Protein AF-A0A1I0DS12-F1 (afdb_monomer_lite)

Sequence (86 aa):
MTISDIDKATREAHQLVVYEESEQSDIKVDENKFDALWQSIYDVCSLVRFGILDELLSEEEYIEGIEWLKKYQNLTTEYKERELEF

Organism: NCBI:txid69824

Radius of gyration: 12.13 Å; chains: 1; bounding box: 28×19×33 Å

pLDDT: mean 92.93, std 7.56, range [55.56, 98.38]

Structure (mmCIF, N/CA/C/O backbone):
data_AF-A0A1I0DS12-F1
#
_entry.id   AF-A0A1I0DS12-F1
#
loop_
_atom_site.group_PDB
_atom_site.id
_atom_site.type_symbol
_atom_site.label_atom_id
_atom_site.label_alt_id
_atom_site.label_comp_id
_atom_site.label_asym_id
_atom_site.label_entity_id
_atom_site.label_seq_id
_atom_site.pdbx_PDB_ins_code
_atom_site.Cartn_x
_atom_site.Cartn_y
_atom_site.Cartn_z
_atom_site.occupancy
_atom_site.B_iso_or_equiv
_atom_site.auth_seq_id
_atom_site.auth_comp_id
_atom_site.auth_asym_id
_atom_site.auth_atom_id
_atom_site.pdbx_PDB_model_num
ATOM 1 N N . MET A 1 1 ? 6.264 3.861 -16.868 1.00 55.56 1 MET A N 1
ATOM 2 C CA . MET A 1 1 ? 6.508 4.116 -15.435 1.00 55.56 1 MET A CA 1
ATOM 3 C C . MET A 1 1 ? 7.948 4.541 -15.293 1.00 55.56 1 MET A C 1
ATOM 5 O O . MET A 1 1 ? 8.793 3.913 -15.925 1.00 55.56 1 MET A O 1
ATOM 9 N N . THR A 1 2 ? 8.226 5.630 -14.579 1.00 65.69 2 THR A N 1
ATOM 10 C CA . THR A 1 2 ? 9.614 6.032 -14.338 1.00 65.69 2 THR A CA 1
ATOM 11 C C . THR A 1 2 ? 10.046 5.503 -12.978 1.00 65.69 2 THR A C 1
ATOM 13 O O . THR A 1 2 ? 9.265 5.527 -12.033 1.00 65.69 2 THR A O 1
ATOM 16 N N . ILE A 1 3 ? 11.284 5.016 -12.873 1.00 72.75 3 ILE A N 1
ATOM 17 C CA . ILE A 1 3 ? 11.889 4.562 -11.605 1.00 72.75 3 ILE A CA 1
ATOM 18 C C . ILE A 1 3 ? 11.744 5.644 -10.512 1.00 72.75 3 ILE A C 1
ATOM 20 O O . ILE A 1 3 ? 11.516 5.331 -9.351 1.00 72.75 3 ILE A O 1
ATOM 24 N N . SER A 1 4 ? 11.730 6.920 -10.917 1.00 85.19 4 SER A N 1
ATOM 25 C CA . SER A 1 4 ? 11.510 8.073 -10.040 1.00 85.19 4 SER A CA 1
ATOM 26 C C . SER A 1 4 ? 10.160 8.083 -9.309 1.00 85.19 4 SER A C 1
ATOM 28 O O . SER A 1 4 ? 10.090 8.639 -8.214 1.00 85.19 4 SER A O 1
ATOM 30 N N . ASP A 1 5 ? 9.092 7.537 -9.897 1.00 93.06 5 ASP A N 1
ATOM 31 C CA . ASP A 1 5 ? 7.763 7.537 -9.267 1.00 93.06 5 ASP A CA 1
ATOM 32 C C . ASP A 1 5 ? 7.687 6.476 -8.163 1.00 93.06 5 ASP A C 1
ATOM 34 O O . ASP A 1 5 ? 7.156 6.738 -7.085 1.00 93.06 5 ASP A O 1
ATOM 38 N N . ILE A 1 6 ? 8.287 5.307 -8.414 1.00 95.31 6 ILE A N 1
ATOM 39 C CA . ILE A 1 6 ? 8.394 4.211 -7.445 1.00 95.31 6 ILE A CA 1
ATOM 40 C C . ILE A 1 6 ? 9.279 4.632 -6.271 1.00 95.31 6 ILE A C 1
ATOM 42 O O . ILE A 1 6 ? 8.869 4.482 -5.127 1.00 95.31 6 ILE A O 1
ATOM 46 N N . ASP A 1 7 ? 10.440 5.242 -6.526 1.00 95.31 7 ASP A N 1
ATOM 47 C CA . ASP A 1 7 ? 11.329 5.712 -5.455 1.00 95.31 7 ASP A CA 1
ATOM 48 C C . ASP A 1 7 ? 10.640 6.722 -4.526 1.00 95.31 7 ASP A C 1
ATOM 50 O O . ASP A 1 7 ? 10.849 6.712 -3.310 1.00 95.31 7 ASP A O 1
ATOM 54 N N . LYS A 1 8 ? 9.805 7.602 -5.090 1.00 96.69 8 LYS A N 1
ATOM 55 C CA . LYS A 1 8 ? 9.003 8.547 -4.312 1.00 96.69 8 LYS A CA 1
ATOM 56 C C . LYS A 1 8 ? 7.933 7.823 -3.495 1.00 96.69 8 LYS A C 1
ATOM 58 O O . LYS A 1 8 ? 7.836 8.077 -2.297 1.00 96.69 8 LYS A O 1
ATOM 63 N N . ALA A 1 9 ? 7.158 6.941 -4.125 1.00 97.50 9 ALA A N 1
ATOM 64 C CA . ALA A 1 9 ? 6.102 6.185 -3.459 1.00 97.50 9 ALA A CA 1
ATOM 65 C C . ALA A 1 9 ? 6.656 5.354 -2.294 1.00 97.50 9 ALA A C 1
ATOM 67 O O . ALA A 1 9 ? 6.104 5.412 -1.199 1.00 97.50 9 ALA A O 1
ATOM 68 N N . THR A 1 10 ? 7.790 4.677 -2.499 1.00 97.50 10 THR A N 1
ATOM 69 C CA . THR A 1 10 ? 8.494 3.905 -1.467 1.00 97.50 10 THR A CA 1
ATOM 70 C C . THR A 1 10 ? 8.901 4.774 -0.281 1.00 97.50 10 THR A C 1
ATOM 72 O O . THR A 1 10 ? 8.623 4.420 0.859 1.00 97.50 10 THR A O 1
ATOM 75 N N . ARG A 1 11 ? 9.506 5.945 -0.526 1.00 97.50 11 ARG A N 1
ATOM 76 C CA . ARG A 1 11 ? 9.892 6.866 0.559 1.00 97.50 11 ARG A CA 1
ATOM 77 C C . ARG A 1 11 ? 8.696 7.397 1.340 1.00 97.50 11 ARG A C 1
ATOM 79 O O . ARG A 1 11 ? 8.818 7.559 2.546 1.00 97.50 11 ARG A O 1
ATOM 86 N N . GLU A 1 12 ? 7.587 7.692 0.660 1.00 98.00 12 GLU A N 1
ATOM 87 C CA . GLU A 1 12 ? 6.344 8.099 1.326 1.00 98.00 12 GLU A CA 1
ATOM 88 C C . GLU A 1 12 ? 5.795 6.951 2.185 1.00 98.00 12 GLU A C 1
ATOM 90 O O . GLU A 1 12 ? 5.476 7.175 3.344 1.00 98.00 12 GLU A O 1
ATOM 95 N N . ALA A 1 13 ? 5.762 5.721 1.663 1.00 98.06 13 ALA A N 1
ATOM 96 C CA . ALA A 1 13 ? 5.287 4.553 2.408 1.00 98.06 13 ALA A CA 1
ATOM 97 C C . ALA A 1 13 ? 6.122 4.273 3.659 1.00 98.06 13 ALA A C 1
ATOM 99 O O . ALA A 1 13 ? 5.560 4.031 4.719 1.00 98.06 13 ALA A O 1
ATOM 100 N N . HIS A 1 14 ? 7.451 4.365 3.561 1.00 98.25 14 HIS A N 1
ATOM 101 C CA . HIS A 1 14 ? 8.365 4.143 4.690 1.00 98.25 14 HIS A CA 1
ATOM 102 C C . HIS A 1 14 ? 8.224 5.167 5.828 1.00 98.25 14 HIS A C 1
ATOM 104 O O . HIS A 1 14 ? 8.891 5.022 6.848 1.00 98.25 14 HIS A O 1
ATOM 110 N N . GLN A 1 15 ? 7.400 6.204 5.658 1.00 97.75 15 GLN A N 1
ATOM 111 C CA . GLN A 1 15 ? 7.076 7.192 6.691 1.00 97.75 15 GLN A CA 1
ATOM 112 C C . GLN A 1 15 ? 5.701 6.963 7.332 1.00 97.75 15 GLN A C 1
ATOM 114 O O . GLN A 1 15 ? 5.362 7.672 8.275 1.00 97.75 15 GLN A O 1
ATOM 119 N N . LEU A 1 16 ? 4.903 6.020 6.820 1.00 97.69 16 LEU A N 1
ATOM 120 C CA . LEU A 1 16 ? 3.562 5.749 7.324 1.00 97.69 16 LEU A CA 1
ATOM 121 C C . LEU A 1 16 ? 3.605 4.792 8.517 1.00 97.69 16 LEU A C 1
ATOM 123 O O . LEU A 1 16 ? 4.282 3.766 8.467 1.00 97.69 16 LEU A O 1
ATOM 127 N N . VAL A 1 17 ? 2.771 5.045 9.525 1.00 96.88 17 VAL A N 1
ATOM 128 C CA . VAL A 1 17 ? 2.604 4.130 10.669 1.00 96.88 17 VAL A CA 1
ATOM 129 C C . VAL A 1 17 ? 2.108 2.756 10.209 1.00 96.88 17 VAL A C 1
ATOM 131 O O . VAL A 1 17 ? 2.613 1.730 10.652 1.00 96.88 17 VAL A O 1
ATOM 134 N N . VAL A 1 18 ? 1.208 2.709 9.218 1.00 96.81 18 VAL A N 1
ATOM 135 C CA . VAL A 1 18 ? 0.747 1.438 8.632 1.00 96.81 18 VAL A CA 1
ATOM 136 C C . VAL A 1 18 ? 1.885 0.595 8.045 1.00 96.81 18 VAL A C 1
ATOM 138 O O . VAL A 1 18 ? 1.800 -0.629 8.058 1.00 96.81 18 VAL A O 1
ATOM 141 N N . TYR A 1 19 ? 2.959 1.217 7.548 1.00 98.00 19 TYR A N 1
ATOM 142 C CA . TYR A 1 19 ? 4.134 0.483 7.085 1.00 98.00 19 TYR A CA 1
ATOM 143 C C . TYR A 1 19 ? 4.958 -0.053 8.259 1.00 98.00 19 TYR A C 1
ATOM 145 O O . TYR A 1 19 ? 5.412 -1.198 8.197 1.00 98.00 19 TYR A O 1
ATOM 153 N N . GLU A 1 20 ? 5.130 0.736 9.324 1.00 96.00 20 GLU A N 1
ATOM 154 C CA . GLU A 1 20 ? 5.833 0.300 10.538 1.00 96.00 20 GLU A CA 1
ATOM 155 C C . GLU A 1 20 ? 5.169 -0.939 11.152 1.00 96.00 20 GLU A C 1
ATOM 157 O O . GLU A 1 20 ? 5.871 -1.896 11.483 1.00 96.00 20 GLU A O 1
ATOM 162 N N . GLU A 1 21 ? 3.834 -0.959 11.184 1.00 95.12 21 GLU A N 1
ATOM 163 C CA . GLU A 1 21 ? 3.011 -2.080 11.665 1.00 95.12 21 GLU A CA 1
ATOM 164 C C . GLU A 1 21 ? 2.858 -3.229 10.649 1.00 95.12 21 GLU A C 1
ATOM 166 O O . GLU A 1 21 ? 2.261 -4.268 10.945 1.00 95.12 21 GLU A O 1
ATOM 171 N N . SER A 1 22 ? 3.385 -3.069 9.432 1.00 95.31 22 SER A N 1
ATOM 172 C CA . SER A 1 22 ? 3.315 -4.093 8.389 1.00 95.31 22 SER A CA 1
ATOM 173 C C . SER A 1 22 ? 4.437 -5.122 8.488 1.00 95.31 22 SER A C 1
ATOM 175 O O . SER A 1 22 ? 5.411 -4.985 9.227 1.00 95.31 22 SER A O 1
ATOM 177 N N . GLU A 1 23 ? 4.359 -6.159 7.655 1.00 94.88 23 GLU A N 1
ATOM 178 C CA . GLU A 1 23 ? 5.445 -7.130 7.542 1.00 94.88 23 GLU A CA 1
ATOM 179 C C . GLU A 1 23 ? 6.722 -6.574 6.891 1.00 94.88 23 GLU A C 1
ATOM 181 O O . GLU A 1 23 ? 7.742 -7.273 6.915 1.00 94.88 23 GLU A O 1
ATOM 186 N N . GLN A 1 24 ? 6.685 -5.369 6.306 1.00 96.94 24 GLN A N 1
ATOM 187 C CA . GLN A 1 24 ? 7.809 -4.750 5.592 1.00 96.94 24 GLN A CA 1
ATOM 188 C C . GLN A 1 24 ? 8.397 -5.717 4.547 1.00 96.94 24 GLN A C 1
ATOM 190 O O . GLN A 1 24 ? 9.589 -6.029 4.528 1.00 96.94 24 GLN A O 1
ATOM 195 N N . SER A 1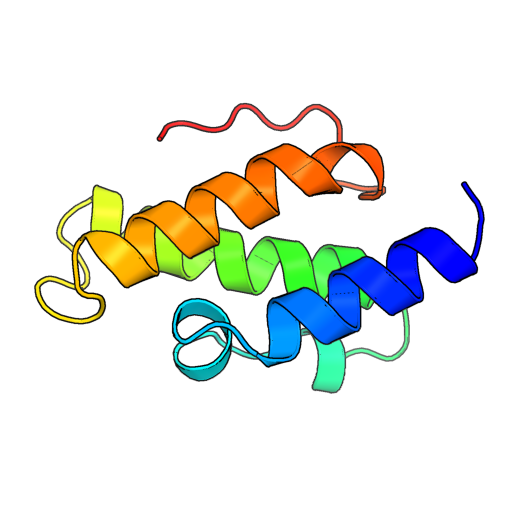 25 ? 7.545 -6.320 3.713 1.00 95.44 25 SER A N 1
ATOM 196 C CA . SER A 1 25 ? 7.975 -7.414 2.830 1.00 95.44 25 SER A CA 1
ATOM 197 C C . SER A 1 25 ? 8.972 -6.970 1.757 1.00 95.44 25 SER A C 1
ATOM 199 O O . SER A 1 25 ? 9.760 -7.783 1.276 1.00 95.44 25 SER A O 1
ATOM 201 N N . ASP A 1 26 ? 9.013 -5.682 1.427 1.00 96.69 26 ASP A N 1
ATOM 202 C CA . ASP A 1 26 ? 9.952 -5.088 0.476 1.00 96.69 26 ASP A CA 1
ATOM 203 C C . ASP A 1 26 ? 11.424 -5.169 0.906 1.00 96.69 26 ASP A C 1
ATOM 205 O O . ASP A 1 26 ? 12.304 -5.220 0.041 1.00 96.69 26 ASP A O 1
ATOM 209 N N . ILE A 1 27 ? 11.711 -5.250 2.213 1.00 95.62 27 ILE A N 1
ATOM 210 C CA . ILE A 1 27 ? 13.078 -5.469 2.722 1.00 95.62 27 ILE A CA 1
ATOM 211 C C . ILE A 1 27 ? 13.493 -6.950 2.708 1.00 95.62 27 ILE A C 1
ATOM 213 O O . ILE A 1 27 ? 14.674 -7.254 2.875 1.00 95.62 27 ILE A O 1
ATOM 217 N N . LYS A 1 28 ? 12.540 -7.873 2.514 1.00 92.44 28 LYS A N 1
ATOM 218 C CA . LYS A 1 28 ? 12.752 -9.333 2.558 1.00 92.44 28 LYS A CA 1
ATOM 219 C C . LYS A 1 28 ? 12.890 -9.971 1.174 1.00 92.44 28 LYS A C 1
ATOM 221 O O . LYS A 1 28 ? 13.254 -11.143 1.089 1.00 92.44 28 LYS A O 1
ATOM 226 N N . VAL A 1 29 ? 12.582 -9.232 0.109 1.00 92.62 29 VAL A N 1
ATOM 227 C CA . VAL A 1 29 ? 12.604 -9.719 -1.277 1.00 92.62 29 VAL A CA 1
ATOM 228 C C . VAL A 1 29 ? 13.655 -8.983 -2.102 1.00 92.62 29 VAL A C 1
ATOM 230 O O . VAL A 1 29 ? 13.945 -7.816 -1.851 1.00 92.62 29 VAL A O 1
ATOM 233 N N . ASP A 1 30 ? 14.219 -9.651 -3.107 1.00 90.31 30 ASP A N 1
ATOM 234 C CA . ASP A 1 30 ? 15.199 -9.045 -4.021 1.00 90.31 30 ASP A CA 1
ATOM 235 C C . ASP A 1 30 ? 14.546 -8.435 -5.274 1.00 90.31 30 ASP A C 1
ATOM 237 O O . ASP A 1 30 ? 15.047 -7.450 -5.821 1.00 90.31 30 ASP A O 1
ATOM 241 N N . GLU A 1 31 ? 13.392 -8.963 -5.685 1.00 91.12 31 GLU A N 1
ATOM 242 C CA . GLU A 1 31 ? 12.612 -8.543 -6.856 1.00 91.12 31 GLU A CA 1
ATOM 243 C C . GLU A 1 31 ? 11.194 -8.117 -6.444 1.00 91.12 31 GLU A C 1
ATOM 245 O O . GLU A 1 31 ? 10.746 -8.423 -5.342 1.00 91.12 31 GLU A O 1
ATOM 250 N N . ASN A 1 32 ? 10.486 -7.383 -7.314 1.00 92.19 32 ASN A N 1
ATOM 251 C CA . ASN A 1 32 ? 9.107 -6.914 -7.086 1.00 92.19 32 ASN A CA 1
ATOM 252 C C . ASN A 1 32 ? 8.893 -6.178 -5.750 1.00 92.19 32 ASN A C 1
ATOM 254 O O . ASN A 1 32 ? 7.809 -6.199 -5.172 1.00 92.19 32 ASN A O 1
ATOM 258 N N . LYS A 1 33 ? 9.926 -5.471 -5.273 1.00 96.19 33 LYS A N 1
ATOM 259 C CA . LYS A 1 33 ? 9.920 -4.767 -3.981 1.00 96.19 33 LYS A CA 1
ATOM 260 C C . LYS A 1 33 ? 8.729 -3.833 -3.806 1.00 96.19 33 LYS A C 1
ATOM 262 O O . LYS A 1 33 ? 8.165 -3.769 -2.726 1.00 96.19 33 LYS A O 1
ATOM 267 N N . PHE A 1 34 ? 8.338 -3.122 -4.863 1.00 97.12 34 PHE A N 1
ATOM 268 C CA . PHE A 1 34 ? 7.214 -2.195 -4.779 1.00 97.12 34 PHE A CA 1
ATOM 269 C C . PHE A 1 34 ? 5.866 -2.914 -4.635 1.00 97.12 34 PHE A C 1
ATOM 271 O O . PHE A 1 34 ? 5.040 -2.491 -3.835 1.00 97.12 34 PHE A O 1
ATOM 278 N N . ASP A 1 35 ? 5.660 -4.020 -5.356 1.00 97.44 35 ASP A N 1
ATOM 279 C CA . ASP A 1 35 ? 4.470 -4.859 -5.183 1.00 97.44 35 ASP A CA 1
ATOM 280 C C . ASP A 1 35 ? 4.434 -5.459 -3.767 1.00 97.44 35 ASP A C 1
ATOM 282 O O . ASP A 1 35 ? 3.393 -5.429 -3.114 1.00 97.44 35 ASP A O 1
ATOM 286 N N . ALA A 1 36 ? 5.580 -5.919 -3.249 1.00 97.94 36 ALA A N 1
ATOM 287 C CA . ALA A 1 36 ? 5.694 -6.421 -1.879 1.00 97.94 36 ALA A CA 1
ATOM 288 C C . ALA A 1 36 ? 5.382 -5.341 -0.826 1.00 97.94 36 ALA A C 1
ATOM 290 O O . ALA A 1 36 ? 4.625 -5.605 0.105 1.00 97.94 36 ALA A O 1
ATOM 291 N N . LEU A 1 37 ? 5.906 -4.122 -1.000 1.00 98.25 37 LEU A N 1
ATOM 292 C CA . LEU A 1 37 ? 5.612 -2.970 -0.141 1.00 98.25 37 LEU A CA 1
ATOM 293 C C . LEU A 1 37 ? 4.119 -2.645 -0.137 1.00 98.25 37 LEU A C 1
ATOM 295 O O . LEU A 1 37 ? 3.503 -2.490 0.917 1.00 98.25 37 LEU A O 1
ATOM 299 N N . TRP A 1 38 ? 3.540 -2.539 -1.335 1.00 98.06 38 TRP A N 1
ATOM 300 C CA . TRP A 1 38 ? 2.142 -2.179 -1.504 1.00 98.06 38 TRP A CA 1
ATOM 301 C C . TRP A 1 38 ? 1.226 -3.221 -0.862 1.00 98.06 38 TRP A C 1
ATOM 303 O O . TRP A 1 38 ? 0.296 -2.859 -0.141 1.00 98.06 38 TRP A O 1
ATOM 313 N N . GLN A 1 39 ? 1.529 -4.508 -1.054 1.00 97.50 39 GLN A N 1
ATOM 314 C CA . GLN A 1 39 ? 0.762 -5.591 -0.448 1.00 97.50 39 GLN A CA 1
ATOM 315 C C . GLN A 1 39 ? 0.866 -5.580 1.081 1.00 97.50 39 GLN A C 1
ATOM 317 O O . GLN A 1 39 ? -0.158 -5.714 1.745 1.00 97.50 39 GLN A O 1
ATOM 322 N N . SER A 1 40 ? 2.055 -5.342 1.648 1.00 97.31 40 SER A N 1
ATOM 323 C CA . SER A 1 40 ? 2.229 -5.245 3.104 1.00 97.31 40 SER A CA 1
ATOM 324 C C . SER A 1 40 ? 1.360 -4.153 3.733 1.00 97.31 40 SER A C 1
ATOM 326 O O . SER A 1 40 ? 0.755 -4.384 4.777 1.00 97.31 40 SER A O 1
ATOM 328 N N . ILE A 1 41 ? 1.249 -2.987 3.091 1.00 97.88 41 ILE A N 1
ATOM 329 C CA . ILE A 1 41 ? 0.374 -1.903 3.564 1.00 97.88 41 ILE A CA 1
ATOM 330 C C . ILE A 1 41 ? -1.105 -2.289 3.401 1.00 97.88 41 ILE A C 1
ATOM 332 O O . ILE A 1 41 ? -1.910 -2.077 4.310 1.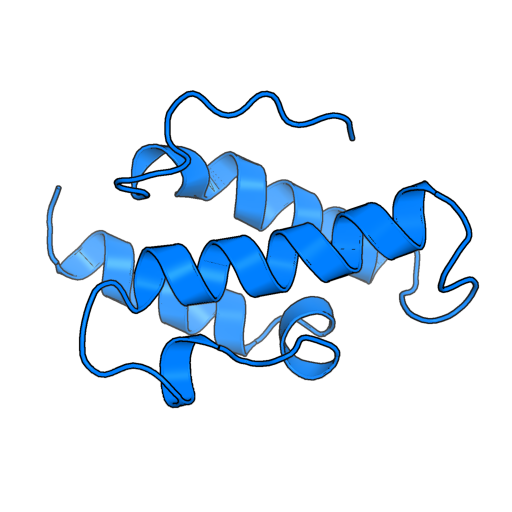00 97.88 41 ILE A O 1
ATOM 336 N N . TYR A 1 42 ? -1.469 -2.895 2.266 1.00 97.31 42 TYR A N 1
ATOM 337 C CA . TYR A 1 42 ? -2.834 -3.357 2.004 1.00 97.31 42 TYR A CA 1
ATOM 338 C C . TYR A 1 42 ? -3.317 -4.366 3.050 1.00 97.31 42 TYR A C 1
ATOM 340 O O . TYR A 1 42 ? -4.466 -4.279 3.493 1.00 97.31 42 TYR A O 1
ATOM 348 N N . ASP A 1 43 ? -2.459 -5.303 3.452 1.00 95.50 43 ASP A N 1
ATOM 349 C CA . ASP A 1 43 ? -2.802 -6.345 4.418 1.00 95.50 43 ASP A CA 1
ATOM 350 C C . ASP A 1 43 ? -3.168 -5.738 5.775 1.00 95.50 43 ASP A C 1
ATOM 352 O O . ASP A 1 43 ? -4.237 -6.037 6.308 1.00 95.50 43 ASP A O 1
ATOM 356 N N . VAL A 1 44 ? -2.357 -4.811 6.295 1.00 95.69 44 VAL A N 1
ATOM 357 C CA . VAL A 1 44 ? -2.644 -4.133 7.571 1.00 95.69 44 VAL A CA 1
ATOM 358 C C . VAL A 1 44 ? -3.948 -3.340 7.492 1.00 95.69 44 VAL A C 1
ATOM 360 O O . VAL A 1 44 ? -4.829 -3.518 8.337 1.00 95.69 44 VAL A O 1
ATOM 363 N N . CYS A 1 45 ? -4.128 -2.525 6.447 1.00 94.94 45 CYS A N 1
ATOM 364 C CA . CYS A 1 45 ? -5.370 -1.778 6.238 1.00 94.94 45 CYS A CA 1
ATOM 365 C C . CYS A 1 45 ? -6.598 -2.702 6.157 1.00 94.94 45 CYS A C 1
ATOM 367 O O . CYS A 1 45 ? -7.657 -2.391 6.704 1.00 94.94 45 CYS A O 1
ATOM 369 N N . SER A 1 46 ? -6.475 -3.856 5.504 1.00 93.69 46 SER A N 1
ATOM 370 C CA . SER A 1 46 ? -7.568 -4.830 5.404 1.00 93.69 46 SER A CA 1
ATOM 371 C C . SER A 1 46 ? -7.896 -5.441 6.765 1.00 93.69 46 SER A C 1
ATOM 373 O O . SER A 1 46 ? -9.065 -5.525 7.140 1.00 93.69 46 SER A O 1
ATOM 375 N N . LEU A 1 47 ? -6.880 -5.815 7.544 1.00 93.06 47 LEU A N 1
ATOM 376 C CA . LEU A 1 47 ? -7.062 -6.386 8.879 1.00 93.06 47 LEU A CA 1
ATOM 377 C C . LEU A 1 47 ? -7.721 -5.395 9.850 1.00 93.06 47 LEU A C 1
ATOM 379 O O . LEU A 1 47 ? -8.613 -5.792 10.604 1.00 93.06 47 LEU A O 1
ATOM 383 N N . VAL A 1 48 ? -7.356 -4.110 9.787 1.00 91.75 48 VAL A N 1
ATOM 384 C CA . VAL A 1 48 ? -8.036 -3.041 10.541 1.00 91.75 48 VAL A CA 1
ATOM 385 C C . VAL A 1 48 ? -9.488 -2.895 10.076 1.00 91.75 48 VAL A C 1
ATOM 387 O O . VAL A 1 48 ? -10.405 -2.890 10.894 1.00 91.75 48 VAL A O 1
ATOM 390 N N . ARG A 1 49 ? -9.742 -2.873 8.761 1.00 90.00 49 ARG A N 1
ATOM 391 C CA . ARG A 1 49 ? -11.098 -2.735 8.195 1.00 90.00 49 ARG A CA 1
ATOM 392 C C . ARG A 1 49 ? -12.060 -3.848 8.620 1.00 90.00 49 ARG A C 1
ATOM 394 O O . ARG A 1 49 ? -13.261 -3.588 8.765 1.00 90.00 49 ARG A O 1
ATOM 401 N N . PHE A 1 50 ? -11.554 -5.070 8.779 1.00 88.69 50 PHE A N 1
ATOM 402 C CA . PHE A 1 50 ? -12.326 -6.231 9.230 1.00 88.69 50 PHE A CA 1
ATOM 403 C C . PHE A 1 50 ? -12.450 -6.336 10.759 1.00 88.69 50 PHE A C 1
ATOM 405 O O . PHE A 1 50 ? -13.065 -7.288 11.240 1.00 88.69 50 PHE A O 1
ATOM 412 N N . GLY A 1 51 ? -11.897 -5.383 11.519 1.00 84.94 51 GLY A N 1
ATOM 413 C CA . GLY A 1 51 ? -11.897 -5.403 12.985 1.00 84.94 51 GLY A CA 1
ATOM 414 C C . GLY A 1 51 ? -11.059 -6.542 13.575 1.00 84.94 51 GLY A C 1
ATOM 415 O O . GLY A 1 51 ? -11.336 -7.029 14.667 1.00 84.94 51 GLY A O 1
ATOM 416 N N . ILE A 1 52 ? -10.073 -7.041 12.818 1.00 83.88 52 ILE A N 1
ATOM 417 C CA . ILE A 1 52 ? -9.167 -8.110 13.267 1.00 83.88 52 ILE A CA 1
ATOM 418 C C . ILE A 1 52 ? -8.033 -7.515 14.110 1.00 83.88 52 ILE A C 1
ATOM 420 O O . ILE A 1 52 ? -7.578 -8.150 15.060 1.00 83.88 52 ILE A O 1
ATOM 424 N N . LEU A 1 53 ? -7.601 -6.297 13.773 1.00 78.75 53 LEU A N 1
ATOM 425 C CA . LEU A 1 53 ? -6.563 -5.536 14.470 1.00 78.75 53 LEU A CA 1
ATOM 426 C C . LEU A 1 53 ? -7.140 -4.218 15.008 1.00 78.75 53 LEU A C 1
ATOM 428 O O . LEU A 1 53 ? -6.672 -3.134 14.664 1.00 78.75 53 LEU A O 1
ATOM 432 N N . ASP A 1 54 ? -8.201 -4.322 15.812 1.00 71.50 54 ASP A N 1
ATOM 433 C CA . ASP A 1 54 ? -8.783 -3.165 16.501 1.00 71.50 54 ASP A CA 1
ATOM 434 C C . ASP A 1 54 ? -7.707 -2.438 17.330 1.00 71.50 54 ASP A C 1
ATOM 436 O O . ASP A 1 54 ? -6.893 -3.072 18.000 1.00 71.50 54 ASP A O 1
ATOM 440 N N . GLU A 1 55 ? -7.715 -1.103 17.268 1.00 78.19 55 GLU A N 1
ATOM 441 C CA . GLU A 1 55 ? -6.756 -0.196 17.927 1.00 78.19 55 GLU A CA 1
ATOM 442 C C . GLU A 1 55 ? -5.296 -0.267 17.428 1.00 78.19 55 GLU A C 1
ATOM 444 O O . GLU A 1 55 ? -4.431 0.370 18.025 1.00 78.19 55 GLU A O 1
ATOM 449 N N . LEU A 1 56 ? -5.001 -0.974 16.327 1.00 89.31 56 LEU A N 1
ATOM 450 C CA . LEU A 1 56 ? -3.648 -0.977 15.748 1.00 89.31 56 LEU A CA 1
ATOM 451 C C . LEU A 1 56 ? -3.273 0.367 15.113 1.00 89.31 56 LEU A C 1
ATOM 453 O O . LEU A 1 56 ? -2.147 0.825 15.255 1.00 89.31 56 LEU A O 1
ATOM 457 N N . LEU A 1 57 ? -4.223 0.977 14.404 1.00 91.25 57 LEU A N 1
ATOM 458 C CA . LEU A 1 57 ? -4.079 2.286 13.778 1.00 91.25 57 LEU A CA 1
ATOM 459 C C . LEU A 1 57 ? -5.179 3.204 14.302 1.00 91.25 57 LEU A C 1
ATOM 461 O O . LEU A 1 57 ? -6.333 2.789 14.460 1.00 91.25 57 LEU A O 1
ATOM 465 N N . SER A 1 58 ? -4.842 4.469 14.520 1.00 93.88 58 SER A N 1
ATOM 466 C CA . SER A 1 58 ? -5.839 5.530 14.601 1.00 93.88 58 SER A CA 1
ATOM 467 C C . SER A 1 58 ? -6.572 5.688 13.262 1.00 93.88 58 SER A C 1
ATOM 469 O O . SER A 1 58 ? -6.122 5.227 12.211 1.00 93.88 58 SER A O 1
ATOM 471 N N . GLU A 1 59 ? -7.719 6.368 13.285 1.00 92.75 59 GLU A N 1
ATOM 472 C CA . GLU A 1 59 ? -8.490 6.641 12.066 1.00 92.75 59 GLU A CA 1
ATOM 473 C C . GLU A 1 59 ? -7.670 7.433 11.031 1.00 92.75 59 GLU A C 1
ATOM 475 O O . GLU A 1 59 ? -7.755 7.147 9.839 1.00 92.75 59 GLU A O 1
ATOM 480 N N . GLU A 1 60 ? -6.839 8.379 11.478 1.00 95.56 60 GLU A N 1
ATOM 481 C CA . GLU A 1 60 ? -5.969 9.179 10.607 1.00 95.56 60 GLU A CA 1
ATOM 482 C C . GLU A 1 60 ? -4.897 8.308 9.937 1.00 95.56 60 GLU A C 1
ATOM 484 O O . GLU A 1 60 ? -4.803 8.295 8.712 1.00 95.56 60 GLU A O 1
ATOM 489 N N . GLU A 1 61 ? -4.173 7.494 10.710 1.00 96.25 61 GLU A N 1
ATOM 490 C CA . GLU A 1 61 ? -3.136 6.585 10.191 1.00 96.25 61 GLU A CA 1
ATOM 491 C C . GLU A 1 61 ? -3.718 5.533 9.234 1.00 96.25 61 GLU A C 1
ATOM 493 O O . GLU A 1 61 ? -3.098 5.169 8.229 1.00 96.25 61 GLU A O 1
ATOM 498 N N . TYR A 1 62 ? -4.938 5.062 9.512 1.00 95.50 62 TYR A N 1
ATOM 499 C CA . TYR A 1 62 ? -5.666 4.183 8.606 1.00 95.50 62 TYR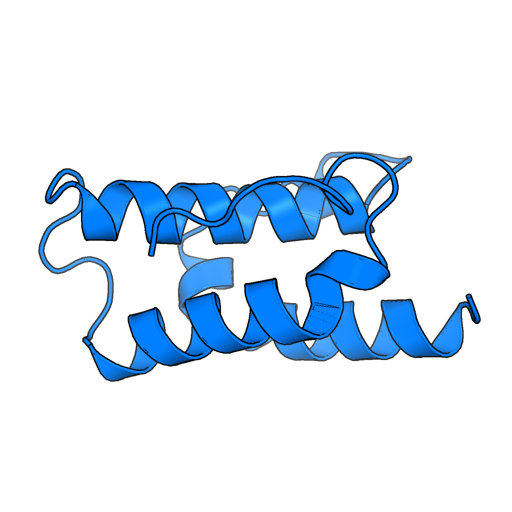 A CA 1
ATOM 500 C C . TYR A 1 62 ? -5.975 4.883 7.276 1.00 95.50 62 TYR A C 1
ATOM 502 O O . TYR A 1 62 ? -5.676 4.334 6.212 1.00 95.50 62 TYR A O 1
ATOM 510 N N . ILE A 1 63 ? -6.539 6.096 7.321 1.00 96.00 63 ILE A N 1
ATOM 511 C CA . ILE A 1 63 ? -6.878 6.874 6.121 1.00 96.00 63 ILE A CA 1
ATOM 512 C C . ILE A 1 63 ? -5.626 7.165 5.287 1.00 96.00 63 ILE A C 1
ATOM 514 O O . ILE A 1 63 ? -5.664 6.960 4.073 1.00 96.00 63 ILE A O 1
ATOM 518 N N . GLU A 1 64 ? -4.513 7.559 5.911 1.00 97.62 64 GLU A N 1
ATOM 519 C CA . GLU A 1 64 ? -3.241 7.794 5.215 1.00 97.62 64 GLU A CA 1
ATOM 520 C C . GLU A 1 64 ? -2.768 6.551 4.444 1.00 97.62 64 GLU A C 1
ATOM 522 O O . GLU A 1 64 ? -2.378 6.646 3.274 1.00 97.62 64 GLU A O 1
ATOM 527 N N . GLY A 1 65 ? -2.874 5.368 5.060 1.00 97.38 65 GLY A N 1
ATOM 528 C CA . GLY A 1 65 ? -2.583 4.094 4.403 1.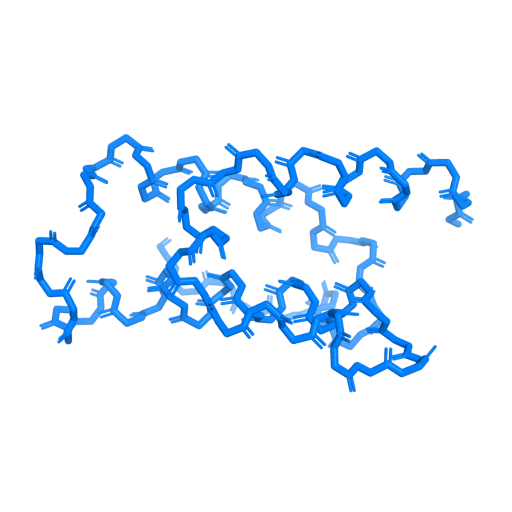00 97.38 65 GLY A CA 1
ATOM 529 C C . GLY A 1 65 ? -3.468 3.841 3.181 1.00 97.38 65 GLY A C 1
ATOM 530 O O . GLY A 1 65 ? -2.966 3.537 2.094 1.00 97.38 65 GLY A O 1
ATOM 531 N N . ILE A 1 66 ? -4.784 4.032 3.320 1.00 97.12 66 ILE A N 1
ATOM 532 C CA . ILE A 1 66 ? -5.744 3.863 2.216 1.00 97.12 66 ILE A CA 1
ATOM 533 C C . ILE A 1 66 ? -5.470 4.835 1.066 1.00 97.12 66 ILE A C 1
ATOM 535 O O . ILE A 1 66 ? -5.532 4.450 -0.108 1.00 97.12 66 ILE A O 1
ATOM 539 N N . GLU A 1 67 ? -5.186 6.097 1.378 1.00 97.94 67 GLU A N 1
ATOM 540 C CA . GLU A 1 67 ? -4.875 7.110 0.374 1.00 97.94 67 GLU A CA 1
ATOM 541 C C . GLU A 1 67 ? -3.593 6.770 -0.382 1.00 97.94 67 GLU A C 1
ATOM 543 O O . GLU A 1 67 ? -3.573 6.854 -1.615 1.00 97.94 67 GLU A O 1
ATOM 548 N N . TRP A 1 68 ? -2.551 6.318 0.321 1.00 98.38 68 TRP A N 1
ATOM 549 C CA . TRP A 1 68 ? -1.309 5.876 -0.307 1.00 98.38 68 TRP A CA 1
ATOM 550 C C . TRP A 1 68 ? -1.543 4.680 -1.243 1.00 98.38 68 TRP A C 1
ATOM 552 O O . TRP A 1 68 ? -1.098 4.709 -2.398 1.00 98.38 68 TRP A O 1
ATOM 562 N N . LEU A 1 69 ? -2.317 3.678 -0.801 1.00 98.00 69 LEU A N 1
ATOM 563 C CA . LEU A 1 69 ? -2.662 2.503 -1.610 1.00 98.00 69 LEU A CA 1
ATOM 564 C C . LEU A 1 69 ? -3.359 2.903 -2.911 1.00 98.00 69 LEU A C 1
ATOM 566 O O . LEU A 1 69 ? -2.922 2.490 -3.987 1.00 98.00 69 LEU A O 1
ATOM 570 N N . LYS A 1 70 ? -4.395 3.748 -2.827 1.00 97.19 70 LYS A N 1
ATOM 571 C CA . LYS A 1 70 ? -5.156 4.246 -3.989 1.00 97.19 70 LYS A CA 1
ATOM 572 C C . LYS A 1 70 ? -4.283 5.076 -4.927 1.00 97.19 70 LYS A C 1
ATOM 574 O O . LYS A 1 70 ? -4.351 4.916 -6.145 1.00 97.19 70 LYS A O 1
ATOM 579 N N . LYS A 1 71 ? -3.457 5.962 -4.367 1.00 97.38 71 LYS A N 1
ATOM 580 C CA . LYS A 1 71 ? -2.607 6.893 -5.121 1.00 97.38 71 LYS A CA 1
ATOM 581 C C . LYS A 1 71 ? -1.552 6.177 -5.957 1.00 97.38 71 LYS A C 1
ATOM 583 O O . LYS A 1 71 ? -1.258 6.641 -7.056 1.00 97.38 71 LYS A O 1
ATOM 588 N N . TYR A 1 72 ? -0.986 5.085 -5.444 1.00 97.44 72 TYR A N 1
ATOM 589 C CA . TYR A 1 72 ? 0.142 4.404 -6.081 1.00 97.44 72 TYR A CA 1
ATOM 590 C C . TYR A 1 72 ? -0.164 3.002 -6.609 1.00 97.44 72 TYR A C 1
ATOM 592 O O . TYR A 1 72 ? 0.721 2.363 -7.177 1.00 97.44 72 TYR A O 1
ATOM 600 N N . GLN A 1 73 ? -1.416 2.545 -6.529 1.00 97.12 73 GLN A N 1
ATOM 601 C CA . GLN A 1 73 ? -1.849 1.273 -7.113 1.00 97.12 73 GLN A CA 1
ATOM 602 C C . GLN A 1 73 ? -1.451 1.141 -8.588 1.00 97.12 73 GLN A C 1
ATOM 604 O O . GLN A 1 73 ? -1.026 0.080 -9.035 1.00 97.12 73 GLN A O 1
ATOM 609 N N . ASN A 1 74 ? -1.525 2.223 -9.362 1.00 95.75 74 ASN A N 1
ATOM 610 C CA . ASN A 1 74 ? -1.186 2.202 -10.783 1.00 95.75 74 ASN A CA 1
ATOM 611 C C . ASN A 1 74 ? 0.301 1.910 -11.076 1.00 95.75 74 ASN A C 1
ATOM 613 O O . ASN A 1 74 ? 0.633 1.671 -12.243 1.00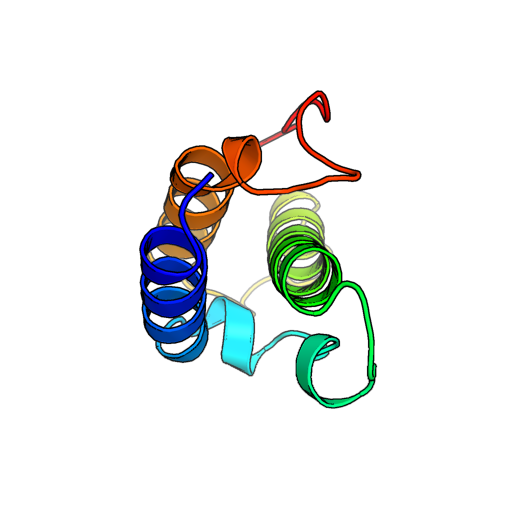 95.75 74 ASN A O 1
ATOM 617 N N . LEU A 1 75 ? 1.171 2.004 -10.062 1.00 95.81 75 LEU A N 1
ATOM 618 C CA . LEU A 1 75 ? 2.602 1.697 -10.137 1.00 95.81 75 LEU A CA 1
ATOM 619 C C . LEU A 1 75 ? 2.914 0.223 -9.842 1.00 95.81 75 LEU A C 1
ATOM 621 O O . LEU A 1 75 ? 4.021 -0.224 -10.131 1.00 95.81 75 LEU A O 1
ATOM 625 N N . THR A 1 76 ? 1.956 -0.518 -9.283 1.00 96.06 76 THR A N 1
ATOM 626 C CA . THR A 1 76 ? 2.079 -1.962 -9.054 1.00 96.06 76 THR A CA 1
ATOM 627 C C . THR A 1 76 ? 2.039 -2.721 -10.381 1.00 96.06 76 THR A C 1
ATOM 629 O O . THR A 1 76 ? 1.423 -2.279 -11.362 1.00 96.06 76 THR A O 1
ATOM 632 N N . THR A 1 77 ? 2.705 -3.870 -10.418 1.00 94.56 77 THR A N 1
ATOM 633 C CA . THR A 1 77 ? 2.622 -4.808 -11.541 1.00 94.56 77 THR A CA 1
ATOM 634 C C . THR A 1 77 ? 1.477 -5.783 -11.314 1.00 94.56 77 THR A C 1
ATOM 636 O O . THR A 1 77 ? 0.675 -6.007 -12.220 1.00 94.56 77 THR A O 1
ATOM 639 N N . GLU A 1 78 ? 1.378 -6.335 -10.104 1.00 94.94 78 GLU A N 1
ATOM 640 C CA . GLU A 1 78 ? 0.442 -7.421 -9.788 1.00 94.94 78 GLU A CA 1
ATOM 641 C C . GLU A 1 78 ? -0.923 -6.911 -9.309 1.00 94.94 78 GLU A C 1
ATOM 643 O O . GLU A 1 78 ? -1.941 -7.572 -9.505 1.00 94.94 78 GLU A O 1
ATOM 648 N N . TYR A 1 79 ? -0.968 -5.712 -8.723 1.00 95.62 79 TYR A N 1
ATOM 649 C CA . TYR A 1 79 ? -2.155 -5.200 -8.026 1.00 95.62 79 TYR A CA 1
ATOM 650 C C . TYR A 1 79 ? -2.871 -4.064 -8.749 1.00 95.62 79 TYR A C 1
ATOM 652 O O . TYR A 1 79 ? -3.806 -3.467 -8.214 1.00 95.62 79 TYR A O 1
ATOM 660 N N . LYS A 1 80 ? -2.477 -3.777 -9.989 1.00 94.00 80 LYS A N 1
ATOM 661 C CA . LYS A 1 80 ? -2.944 -2.606 -10.736 1.00 94.00 80 LYS A CA 1
ATOM 662 C C . LYS A 1 80 ? -4.455 -2.586 -10.964 1.00 94.00 80 LYS A C 1
ATOM 664 O O . LYS A 1 80 ? -5.052 -1.517 -11.026 1.00 94.00 80 LYS A O 1
ATOM 669 N N . GLU A 1 81 ? -5.045 -3.767 -11.102 1.00 93.44 81 GLU A N 1
ATOM 670 C CA . GLU A 1 81 ? -6.477 -3.973 -11.347 1.00 93.44 81 GLU A CA 1
ATOM 671 C C . GLU A 1 81 ? -7.197 -4.541 -10.116 1.00 93.44 81 GLU A C 1
ATOM 673 O O . GLU A 1 81 ? -8.362 -4.921 -10.199 1.00 93.44 81 GLU A O 1
ATOM 678 N N . ARG A 1 82 ? -6.513 -4.621 -8.966 1.00 92.75 82 ARG A N 1
ATOM 679 C CA . ARG A 1 82 ? -7.107 -5.130 -7.727 1.00 92.75 82 ARG A CA 1
ATOM 680 C C . ARG A 1 82 ? -8.234 -4.200 -7.270 1.00 92.75 82 ARG A C 1
ATOM 682 O O . ARG A 1 82 ? -8.049 -2.990 -7.169 1.00 92.75 82 ARG A O 1
ATOM 689 N N . GLU A 1 83 ? -9.389 -4.755 -6.932 1.00 91.12 83 GLU A N 1
ATOM 690 C CA . GLU A 1 83 ? -10.442 -3.972 -6.289 1.00 91.12 83 GLU A CA 1
ATOM 691 C C . GLU A 1 83 ? -10.070 -3.697 -4.826 1.00 91.12 83 GLU A C 1
ATOM 693 O O . GLU A 1 83 ? -9.649 -4.589 -4.087 1.00 91.12 83 GLU A O 1
ATOM 698 N N . LEU A 1 84 ? -10.176 -2.432 -4.422 1.00 88.56 84 LEU A N 1
ATOM 699 C CA . LEU A 1 84 ? -9.905 -1.992 -3.059 1.00 88.56 84 LEU A CA 1
ATOM 700 C C . LEU A 1 84 ? -11.222 -1.922 -2.281 1.00 88.56 84 LEU A C 1
ATOM 702 O O . LEU A 1 84 ? -12.020 -1.014 -2.497 1.00 88.56 84 LEU A O 1
ATOM 706 N N . GLU A 1 85 ? -11.437 -2.872 -1.374 1.00 78.62 85 GLU A N 1
ATOM 707 C CA . GLU A 1 85 ? -12.652 -3.004 -0.553 1.00 78.62 85 GLU A CA 1
ATOM 708 C C . GLU A 1 85 ? -12.589 -2.165 0.742 1.00 78.62 85 GLU A C 1
ATOM 710 O O . GLU A 1 85 ? -12.849 -2.664 1.839 1.00 78.62 85 GLU A O 1
ATOM 715 N N . PHE A 1 86 ? -12.207 -0.889 0.627 1.00 81.06 86 PHE A N 1
ATOM 716 C CA . PHE A 1 86 ? -12.093 0.044 1.757 1.00 81.06 86 PHE A CA 1
ATOM 717 C C . PHE A 1 86 ? -13.239 1.052 1.787 1.00 81.06 86 PHE A C 1
ATOM 719 O O . PHE A 1 86 ? -13.385 1.797 0.785 1.00 81.06 86 PHE A O 1
#

Secondary structure (DSSP, 8-state):
--HHHHHHHHHHHTTSHHHHTS--GGGT-SS-HHHHHHHHHHHHHHHHHTTSSTTSS-HHHHHHHHHHHHHHGGG-SSSTT-----

Foldseek 3Di:
DDPVVLVVLVVLLVPALLQVVFPQCLVVDPPQSSLRSLVRLLVSLVCVVVVVDPPSDDPVSSVSSVCSSVVCLCVHPPRV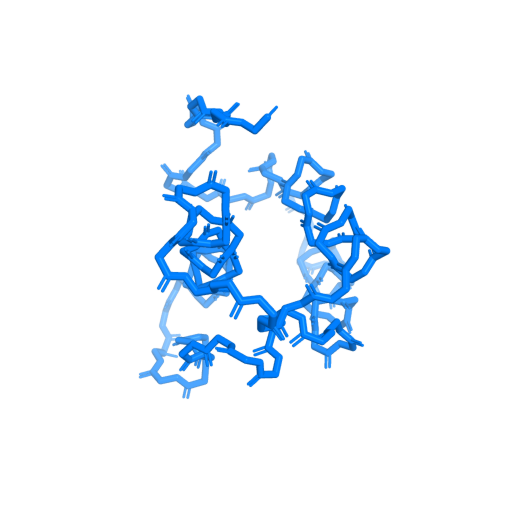PPDRPD